Protein AF-A0A3D5EAY2-F1 (afdb_monomer_lite)

Radius of gyration: 16.44 Å; chains: 1; bounding box: 49×30×40 Å

pLDDT: mean 95.98, std 6.22, range [55.5, 98.88]

Structure (mmCIF, N/CA/C/O backbone):
data_AF-A0A3D5EAY2-F1
#
_entry.id   AF-A0A3D5EAY2-F1
#
loop_
_atom_site.group_PDB
_atom_site.id
_atom_site.type_symbol
_atom_site.label_atom_id
_atom_site.label_alt_id
_atom_site.label_comp_id
_atom_site.label_asym_id
_atom_site.label_entity_id
_atom_site.label_seq_id
_atom_site.pdbx_PDB_ins_code
_atom_site.Cartn_x
_atom_site.Cartn_y
_atom_site.Cartn_z
_atom_site.occupancy
_atom_site.B_iso_or_equiv
_atom_site.auth_seq_id
_atom_site.auth_comp_id
_atom_site.auth_asym_id
_atom_site.auth_atom_id
_atom_site.pdbx_PDB_model_num
ATOM 1 N N . GLU A 1 1 ? -7.275 -1.407 -10.654 1.00 82.56 1 GLU A N 1
ATOM 2 C CA . GLU A 1 1 ? -5.828 -1.161 -10.443 1.00 82.56 1 GLU A CA 1
ATOM 3 C C . GLU A 1 1 ? -5.553 -0.901 -8.971 1.00 82.56 1 GLU A C 1
ATOM 5 O O . GLU A 1 1 ? -6.445 -0.393 -8.317 1.00 82.56 1 GLU A O 1
ATOM 10 N N . ALA A 1 2 ? -4.385 -1.267 -8.449 1.00 94.19 2 ALA A N 1
ATOM 11 C CA . ALA A 1 2 ? -3.915 -0.963 -7.093 1.00 94.19 2 ALA A CA 1
ATOM 12 C C . ALA A 1 2 ? -2.400 -0.723 -7.162 1.00 94.19 2 ALA A C 1
ATOM 14 O O . ALA A 1 2 ? -1.746 -1.216 -8.082 1.00 94.19 2 ALA A O 1
ATOM 15 N N . SER A 1 3 ? -1.844 0.042 -6.225 1.00 97.50 3 SER A N 1
ATOM 16 C CA . SER A 1 3 ? -0.416 0.370 -6.206 1.00 97.50 3 SER A CA 1
ATOM 17 C C . SER A 1 3 ? 0.293 -0.388 -5.091 1.00 97.50 3 SER A C 1
ATOM 19 O O . SER A 1 3 ? 0.010 -0.173 -3.911 1.00 97.50 3 SER A O 1
ATOM 21 N N . ILE A 1 4 ? 1.230 -1.257 -5.468 1.00 98.00 4 ILE A N 1
ATOM 22 C CA . ILE A 1 4 ? 2.085 -1.995 -4.536 1.00 98.00 4 ILE A CA 1
ATOM 23 C C . ILE A 1 4 ? 3.482 -1.390 -4.610 1.00 98.00 4 ILE A C 1
ATOM 25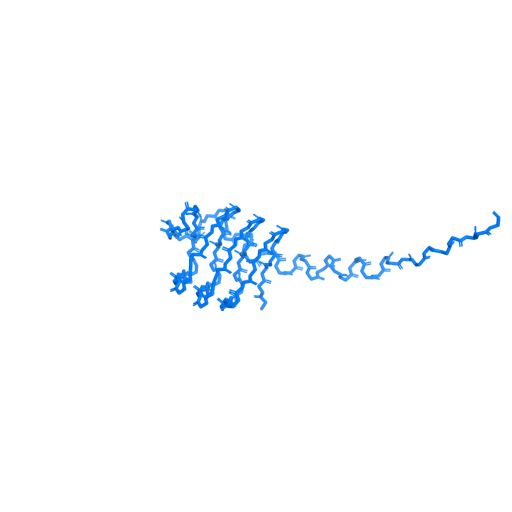 O O . ILE A 1 4 ? 4.131 -1.442 -5.654 1.00 98.00 4 ILE A O 1
ATOM 29 N N . ALA A 1 5 ? 3.909 -0.747 -3.529 1.00 97.62 5 ALA A N 1
ATOM 30 C CA . ALA A 1 5 ? 5.163 -0.014 -3.506 1.00 97.62 5 ALA A CA 1
ATOM 31 C C . ALA A 1 5 ? 6.355 -0.918 -3.134 1.00 97.62 5 ALA A C 1
ATOM 33 O O . ALA A 1 5 ? 6.223 -2.126 -2.931 1.00 97.62 5 ALA A O 1
ATOM 34 N N . HIS A 1 6 ? 7.549 -0.333 -3.069 1.00 98.25 6 HIS A N 1
ATOM 35 C CA . HIS A 1 6 ? 8.804 -1.077 -2.968 1.00 98.25 6 HIS A CA 1
ATOM 36 C C . HIS A 1 6 ? 8.860 -1.957 -1.718 1.00 98.25 6 HIS A C 1
ATOM 38 O O . HIS A 1 6 ? 8.566 -1.494 -0.615 1.00 98.25 6 HIS A O 1
ATOM 44 N N . ASN A 1 7 ? 9.302 -3.205 -1.881 1.00 98.38 7 ASN A N 1
ATOM 45 C CA . ASN A 1 7 ? 9.482 -4.179 -0.799 1.00 98.38 7 ASN A CA 1
ATOM 46 C C . ASN A 1 7 ? 8.220 -4.455 0.040 1.00 98.38 7 ASN A C 1
ATOM 48 O O . ASN A 1 7 ? 8.335 -4.926 1.169 1.00 98.38 7 ASN A O 1
ATOM 52 N N . ALA A 1 8 ? 7.026 -4.147 -0.470 1.00 98.50 8 ALA A N 1
ATOM 53 C CA . ALA A 1 8 ? 5.795 -4.570 0.179 1.00 98.50 8 ALA A CA 1
ATOM 54 C C . ALA A 1 8 ? 5.597 -6.087 0.022 1.00 98.50 8 ALA A C 1
ATOM 56 O O . ALA A 1 8 ? 5.907 -6.657 -1.026 1.00 98.50 8 ALA A O 1
ATOM 57 N N . VAL A 1 9 ? 5.055 -6.730 1.055 1.00 98.75 9 VAL A N 1
ATOM 58 C CA . VAL A 1 9 ? 4.722 -8.160 1.052 1.00 98.75 9 VAL A CA 1
ATOM 59 C C . VAL A 1 9 ? 3.214 -8.310 1.179 1.00 98.75 9 VAL A C 1
ATOM 61 O O . VAL A 1 9 ? 2.601 -7.753 2.087 1.00 98.75 9 VAL A O 1
ATOM 64 N N . ILE A 1 10 ? 2.6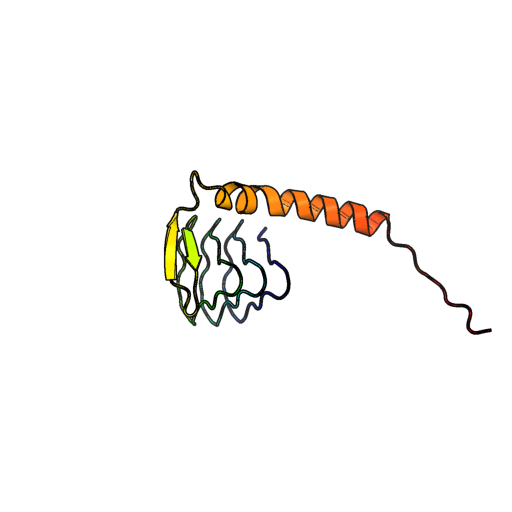19 -9.076 0.271 1.00 98.50 10 ILE A N 1
ATOM 65 C CA . ILE A 1 10 ? 1.193 -9.402 0.284 1.00 98.50 10 ILE A CA 1
ATOM 66 C C . ILE A 1 10 ? 1.091 -10.917 0.335 1.00 98.50 10 ILE A C 1
ATOM 68 O O . ILE A 1 10 ? 1.590 -11.599 -0.560 1.00 98.50 10 ILE A O 1
ATOM 72 N N . HIS A 1 11 ? 0.456 -11.434 1.378 1.00 98.50 11 HIS A N 1
ATOM 73 C CA . HIS A 1 11 ? 0.316 -12.862 1.607 1.00 98.50 11 HIS A CA 1
ATOM 74 C C . HIS A 1 11 ? -1.159 -13.192 1.838 1.00 98.50 11 HIS A C 1
ATOM 76 O O . HIS A 1 11 ? -1.719 -12.832 2.865 1.00 98.50 11 HIS A O 1
ATOM 82 N N . GLY A 1 12 ? -1.810 -13.824 0.856 1.00 97.88 12 GLY A N 1
ATOM 83 C CA . GLY A 1 12 ? -3.186 -14.318 1.004 1.00 97.88 12 GLY A CA 1
ATOM 84 C C . GLY A 1 12 ? -4.264 -13.251 1.254 1.00 97.88 12 GLY A C 1
ATOM 85 O O . GLY A 1 12 ? -5.277 -13.570 1.868 1.00 97.88 12 GLY A O 1
ATOM 86 N N . ALA A 1 13 ? -4.069 -12.002 0.816 1.00 98.50 13 ALA A N 1
ATOM 87 C CA . ALA A 1 13 ? -4.951 -10.873 1.135 1.00 98.50 13 ALA A CA 1
ATOM 88 C C . ALA A 1 13 ? -5.735 -10.329 -0.074 1.00 98.50 13 ALA A C 1
ATOM 90 O O . ALA A 1 13 ? -5.309 -10.446 -1.225 1.00 98.50 13 ALA A O 1
ATOM 91 N N . THR A 1 14 ? -6.865 -9.668 0.200 1.00 98.69 14 THR A N 1
ATOM 92 C CA . THR A 1 14 ? -7.673 -8.966 -0.809 1.00 98.69 14 THR A CA 1
ATOM 93 C C . THR A 1 14 ? -7.338 -7.480 -0.818 1.00 98.69 14 THR A C 1
ATOM 95 O O . THR A 1 14 ? -7.530 -6.783 0.179 1.00 98.69 14 THR A O 1
ATOM 98 N N . ILE A 1 15 ? -6.876 -6.977 -1.965 1.00 98.50 15 ILE A N 1
ATOM 99 C CA . ILE A 1 15 ? -6.528 -5.566 -2.157 1.00 98.50 15 ILE A CA 1
ATOM 100 C C . ILE A 1 15 ? -7.565 -4.903 -3.065 1.00 98.50 15 ILE A C 1
ATOM 102 O O . ILE A 1 15 ? -7.724 -5.273 -4.228 1.00 98.50 15 ILE A O 1
ATOM 106 N N . GLY A 1 16 ? -8.278 -3.923 -2.520 1.00 98.06 16 GLY A N 1
ATOM 107 C CA . GLY A 1 16 ? -9.318 -3.171 -3.207 1.00 98.06 16 GLY A CA 1
ATOM 108 C C . GLY A 1 16 ? -8.776 -2.274 -4.318 1.00 98.06 16 GLY A C 1
ATOM 109 O O . GLY A 1 16 ? -7.593 -1.926 -4.369 1.00 98.06 16 GLY A O 1
ATOM 110 N N . ALA A 1 17 ? -9.670 -1.865 -5.220 1.00 96.06 17 ALA A N 1
ATOM 111 C CA . ALA A 1 17 ? -9.317 -0.947 -6.295 1.00 96.06 17 ALA A CA 1
ATOM 112 C C . ALA A 1 17 ? -8.750 0.368 -5.733 1.00 96.06 17 ALA A C 1
ATOM 114 O O . ALA A 1 17 ? -9.157 0.847 -4.683 1.00 96.06 17 ALA A O 1
ATOM 115 N N . ARG A 1 18 ? -7.776 0.944 -6.428 1.00 94.94 18 ARG A N 1
ATOM 116 C CA . ARG A 1 18 ? -7.026 2.154 -6.081 1.00 94.94 18 ARG A CA 1
ATOM 117 C C . ARG A 1 18 ? -6.321 2.113 -4.722 1.00 94.94 18 ARG A C 1
ATOM 119 O O . ARG A 1 18 ? -5.734 3.112 -4.337 1.00 94.94 18 ARG A O 1
ATOM 126 N N . ALA A 1 19 ? -6.320 0.994 -3.997 1.00 98.12 19 ALA A N 1
ATOM 127 C CA . ALA A 1 19 ? -5.593 0.912 -2.740 1.00 98.12 19 ALA A CA 1
ATOM 128 C C . ALA A 1 19 ? -4.083 1.093 -2.964 1.00 98.12 19 ALA A C 1
ATOM 130 O O . ALA A 1 19 ? -3.533 0.691 -3.996 1.00 98.12 19 ALA A O 1
ATOM 131 N N . LEU A 1 20 ? -3.415 1.687 -1.977 1.00 98.44 20 LEU A N 1
ATOM 132 C CA . LEU A 1 20 ? -1.971 1.886 -1.958 1.00 98.44 20 LEU A CA 1
ATOM 133 C C . LEU A 1 20 ? -1.367 1.144 -0.765 1.00 98.44 20 LEU A C 1
ATOM 135 O O . LEU A 1 20 ? -1.623 1.477 0.392 1.00 98.44 20 LEU A O 1
ATOM 139 N N . ILE A 1 21 ? -0.526 0.155 -1.058 1.00 98.69 21 ILE A N 1
ATOM 140 C CA . ILE A 1 21 ? 0.312 -0.526 -0.070 1.00 98.69 21 ILE A CA 1
ATOM 141 C C . ILE A 1 21 ? 1.694 0.116 -0.137 1.00 98.69 21 ILE A C 1
ATOM 143 O O . ILE A 1 21 ? 2.427 -0.079 -1.107 1.00 98.69 21 ILE A O 1
ATOM 147 N N . ALA A 1 22 ? 2.018 0.957 0.846 1.00 98.44 22 ALA A N 1
ATOM 148 C CA . ALA A 1 22 ? 3.243 1.746 0.821 1.00 98.44 22 ALA A CA 1
ATOM 149 C C . ALA A 1 22 ? 4.496 0.905 1.124 1.00 98.44 22 ALA A C 1
ATOM 151 O O . ALA A 1 22 ? 4.426 -0.259 1.514 1.00 98.44 22 ALA A O 1
ATOM 152 N N . ASN A 1 23 ? 5.664 1.522 0.920 1.00 98.62 23 ASN A N 1
ATOM 153 C CA . ASN A 1 23 ? 6.956 0.837 0.932 1.00 98.62 23 ASN A CA 1
ATOM 154 C C . ASN A 1 23 ? 7.161 -0.001 2.203 1.00 98.62 23 ASN A C 1
ATOM 156 O O . ASN A 1 23 ? 6.956 0.490 3.315 1.00 98.62 23 ASN A O 1
ATOM 160 N N . GLY A 1 24 ? 7.603 -1.246 2.043 1.00 98.62 24 GLY A N 1
ATOM 161 C CA . GLY A 1 24 ? 7.924 -2.140 3.156 1.00 98.62 24 GLY A CA 1
ATOM 162 C C . GLY A 1 24 ? 6.732 -2.570 4.019 1.00 98.62 24 GLY A C 1
ATOM 163 O O . GLY A 1 24 ? 6.950 -3.163 5.072 1.00 98.62 24 GLY A O 1
ATOM 164 N N . ALA A 1 25 ? 5.492 -2.250 3.635 1.00 98.81 25 ALA A N 1
ATOM 165 C CA . ALA A 1 25 ? 4.315 -2.720 4.356 1.00 98.81 25 ALA A CA 1
ATOM 166 C C . ALA A 1 25 ? 4.067 -4.217 4.106 1.00 98.81 25 ALA A C 1
ATOM 168 O O . ALA A 1 25 ? 4.347 -4.738 3.027 1.00 98.81 25 ALA A O 1
ATOM 169 N N . GLN A 1 26 ? 3.517 -4.899 5.104 1.00 98.88 26 GLN A N 1
ATOM 170 C CA . GLN A 1 26 ? 3.190 -6.320 5.065 1.00 98.88 26 GLN A CA 1
ATOM 171 C C . GLN A 1 26 ? 1.690 -6.488 5.289 1.00 98.88 26 GLN A C 1
ATOM 173 O O . GLN A 1 26 ? 1.140 -5.922 6.234 1.00 98.88 26 GLN A O 1
ATOM 178 N N . VAL A 1 27 ? 1.030 -7.254 4.424 1.00 98.81 27 VAL A N 1
ATOM 179 C CA . VAL A 1 27 ? -0.398 -7.568 4.521 1.00 98.81 27 VAL A CA 1
ATOM 180 C C . VAL A 1 27 ? -0.560 -9.080 4.582 1.00 98.81 27 VAL A C 1
ATOM 182 O O . VAL A 1 27 ? -0.193 -9.768 3.629 1.00 98.81 27 VAL A O 1
ATOM 185 N N . LEU A 1 28 ? -1.045 -9.575 5.722 1.00 98.75 28 LEU A N 1
ATOM 186 C CA . LEU A 1 28 ? -1.108 -11.001 6.046 1.00 98.75 28 LEU A CA 1
ATOM 187 C C . LEU A 1 28 ? -2.470 -11.629 5.703 1.00 98.75 28 LEU A C 1
ATOM 189 O O . LEU A 1 28 ? -3.401 -10.945 5.275 1.00 98.75 28 LEU A O 1
ATOM 193 N N . ASP A 1 29 ? -2.554 -12.944 5.889 1.00 98.75 29 ASP A N 1
ATOM 194 C CA . ASP A 1 29 ? -3.607 -13.821 5.372 1.00 98.75 29 ASP A CA 1
ATOM 195 C C . ASP A 1 29 ? -5.030 -13.353 5.673 1.00 98.75 29 ASP A C 1
ATOM 197 O O . ASP A 1 29 ? -5.357 -12.974 6.793 1.00 98.75 29 ASP A O 1
ATOM 201 N N . GLY A 1 30 ? -5.893 -13.373 4.659 1.00 98.50 30 GLY A N 1
ATOM 202 C CA . GLY A 1 30 ? -7.309 -13.031 4.800 1.00 98.50 30 GLY A CA 1
ATOM 203 C C . GLY A 1 30 ? -7.592 -11.553 5.082 1.00 98.50 30 GLY A C 1
ATOM 204 O O . GLY A 1 30 ? -8.754 -11.156 5.141 1.00 98.50 30 GLY A O 1
ATOM 205 N N . ALA A 1 31 ? -6.571 -10.699 5.211 1.00 98.75 31 ALA A N 1
ATOM 206 C CA . ALA A 1 31 ? -6.791 -9.270 5.372 1.00 98.75 31 ALA A CA 1
ATOM 207 C C . ALA A 1 31 ? -7.479 -8.666 4.134 1.00 98.75 31 ALA A C 1
ATOM 209 O O . ALA A 1 31 ? -7.217 -9.046 2.987 1.00 98.75 31 ALA A O 1
ATOM 210 N N . VAL A 1 32 ? -8.339 -7.674 4.372 1.00 98.81 32 VAL A N 1
ATOM 211 C CA . VAL A 1 32 ? -9.067 -6.944 3.329 1.00 98.81 32 VAL A CA 1
ATOM 212 C C . VAL A 1 32 ? -8.702 -5.471 3.406 1.00 98.81 32 VAL A C 1
ATOM 214 O O . VAL A 1 32 ? -9.018 -4.786 4.378 1.00 98.81 32 VAL A O 1
ATOM 217 N N . VAL A 1 33 ? -8.060 -4.965 2.357 1.00 98.81 33 VAL A N 1
ATOM 218 C CA . VAL A 1 33 ? -7.756 -3.542 2.193 1.00 98.81 33 VAL A CA 1
ATOM 219 C C . VAL A 1 33 ? -8.800 -2.937 1.264 1.00 98.81 33 VAL A C 1
ATOM 221 O O . VAL A 1 33 ? -8.849 -3.279 0.088 1.00 98.81 33 VAL A O 1
ATOM 224 N N . GLY A 1 34 ? -9.660 -2.065 1.787 1.00 98.56 34 GLY A N 1
ATOM 225 C CA . GLY A 1 34 ? -10.774 -1.478 1.044 1.00 98.56 34 GLY A CA 1
ATOM 226 C C . GLY A 1 34 ? -10.354 -0.575 -0.120 1.00 98.56 34 GLY A C 1
ATOM 227 O O . GLY A 1 34 ? -9.196 -0.178 -0.256 1.00 98.56 34 GLY A O 1
ATOM 228 N N . GLU A 1 35 ? -11.326 -0.224 -0.964 1.00 98.06 35 GLU A N 1
ATOM 229 C CA . GLU A 1 35 ? -11.103 0.653 -2.118 1.00 98.06 35 GLU A CA 1
ATOM 230 C C . GLU A 1 35 ? -10.473 1.990 -1.701 1.00 98.06 35 GLU A C 1
ATOM 232 O O . GLU A 1 35 ? -10.931 2.643 -0.764 1.00 98.06 35 GLU A O 1
ATOM 237 N N . GLY A 1 36 ? -9.410 2.401 -2.392 1.00 97.50 36 GLY A N 1
ATOM 238 C CA . GLY A 1 36 ? -8.712 3.657 -2.137 1.00 97.50 36 GLY A CA 1
ATOM 239 C C . GLY A 1 36 ? -8.102 3.751 -0.738 1.00 97.50 36 GLY A C 1
ATOM 240 O O . GLY A 1 36 ? -7.763 4.845 -0.309 1.00 97.50 36 GLY A O 1
ATOM 241 N N . ALA A 1 37 ? -7.990 2.651 0.010 1.00 98.56 37 ALA A N 1
ATOM 242 C CA . ALA A 1 37 ? -7.336 2.664 1.310 1.00 98.56 37 ALA A CA 1
ATOM 243 C C . ALA A 1 37 ? -5.809 2.764 1.166 1.00 98.56 37 ALA A C 1
ATOM 245 O O . ALA A 1 37 ? -5.226 2.380 0.150 1.00 98.56 37 ALA A O 1
ATOM 246 N N . LEU A 1 38 ? -5.156 3.258 2.215 1.00 98.69 38 LEU A N 1
ATOM 247 C CA . LEU A 1 38 ? -3.706 3.396 2.292 1.00 98.69 38 LEU A CA 1
ATOM 248 C C . LEU A 1 38 ? -3.168 2.619 3.492 1.00 98.69 38 LEU A C 1
ATOM 250 O O . LEU A 1 38 ? -3.524 2.909 4.633 1.00 98.69 38 LEU A O 1
ATOM 254 N N . VAL A 1 39 ? -2.249 1.687 3.249 1.00 98.81 39 VAL A N 1
ATOM 255 C CA . VAL A 1 39 ? -1.413 1.088 4.297 1.00 98.81 39 VAL A CA 1
ATOM 256 C C . VAL A 1 39 ? -0.089 1.841 4.333 1.00 98.81 39 VAL A C 1
ATOM 258 O O . VAL A 1 39 ? 0.633 1.867 3.337 1.00 98.81 39 VAL A O 1
ATOM 261 N N . ALA A 1 40 ? 0.222 2.482 5.460 1.00 98.62 40 ALA A N 1
ATOM 262 C CA . ALA A 1 40 ? 1.428 3.290 5.618 1.00 98.62 40 ALA A CA 1
ATOM 263 C C . ALA A 1 40 ? 2.712 2.452 5.529 1.00 98.62 40 ALA A C 1
ATOM 265 O O . ALA A 1 40 ? 2.721 1.259 5.837 1.00 98.62 40 ALA A O 1
ATOM 266 N N . ALA A 1 41 ? 3.815 3.104 5.158 1.00 98.56 41 ALA A N 1
ATOM 267 C CA . ALA A 1 41 ? 5.104 2.444 4.988 1.00 98.56 41 ALA A CA 1
ATOM 268 C C . ALA A 1 41 ? 5.533 1.702 6.265 1.00 98.56 41 ALA A C 1
ATOM 270 O O . ALA A 1 41 ? 5.321 2.193 7.374 1.00 98.56 41 ALA A O 1
ATOM 271 N N . GLY A 1 42 ? 6.109 0.511 6.095 1.00 98.62 42 GLY A N 1
ATOM 272 C CA . GLY A 1 42 ? 6.580 -0.340 7.193 1.00 98.62 42 GLY A CA 1
ATOM 273 C C . GLY A 1 42 ? 5.492 -0.905 8.116 1.00 98.62 42 GLY A C 1
ATOM 274 O O . GLY A 1 42 ? 5.827 -1.485 9.146 1.00 98.62 42 GLY A O 1
ATOM 275 N N . SER A 1 43 ? 4.207 -0.733 7.791 1.00 98.88 43 SER A N 1
ATOM 276 C CA . SER A 1 43 ? 3.109 -1.238 8.627 1.00 98.88 43 SER A CA 1
ATOM 277 C C . SER A 1 43 ? 2.880 -2.734 8.424 1.00 98.88 43 SER A C 1
ATOM 279 O O . SER A 1 43 ? 3.064 -3.236 7.319 1.00 98.88 43 SER A O 1
ATOM 281 N N . VAL A 1 44 ? 2.410 -3.431 9.460 1.00 98.88 44 VAL A N 1
ATOM 282 C CA . VAL A 1 44 ? 2.050 -4.858 9.393 1.00 98.88 44 VAL A CA 1
ATOM 283 C C . VAL A 1 44 ? 0.561 -5.027 9.664 1.00 98.88 44 VAL A C 1
ATOM 285 O O . VAL A 1 44 ? 0.102 -4.865 10.795 1.00 98.88 44 VAL A O 1
ATOM 288 N N . VAL A 1 45 ? -0.199 -5.352 8.623 1.00 98.88 45 VAL A N 1
ATOM 289 C CA . VAL A 1 45 ? -1.623 -5.686 8.702 1.00 98.88 45 VAL A CA 1
ATOM 290 C C . VAL A 1 45 ? -1.740 -7.162 9.069 1.00 98.88 45 VAL A C 1
ATOM 292 O O . VAL A 1 45 ? -1.279 -8.023 8.323 1.00 98.88 45 VAL A O 1
ATOM 295 N N . LEU A 1 46 ? -2.314 -7.442 10.240 1.00 98.75 46 LEU A N 1
ATOM 296 C CA . LEU A 1 46 ? -2.466 -8.801 10.760 1.00 98.75 46 LEU A CA 1
ATOM 297 C C . LEU A 1 46 ? -3.514 -9.607 9.973 1.00 98.75 46 LEU A C 1
ATOM 299 O O . LEU A 1 46 ? -4.338 -9.001 9.279 1.00 98.75 46 LEU A O 1
ATOM 303 N N . PRO A 1 47 ? -3.525 -10.949 10.107 1.00 98.75 47 PRO A N 1
ATOM 304 C CA . PRO A 1 47 ? -4.515 -11.779 9.439 1.00 98.75 47 PRO A CA 1
ATOM 305 C C . PRO A 1 47 ? -5.955 -11.350 9.729 1.00 98.75 47 PRO A C 1
ATOM 307 O O . PRO A 1 47 ? -6.240 -10.835 10.813 1.00 98.75 47 PRO A O 1
ATOM 310 N N . GLU A 1 48 ? -6.843 -11.542 8.753 1.00 98.56 48 GLU A N 1
ATOM 311 C CA . GLU A 1 48 ? -8.283 -11.225 8.815 1.00 98.56 48 GLU A CA 1
ATOM 312 C C . GLU A 1 48 ? -8.606 -9.746 9.133 1.00 98.56 48 GLU A C 1
ATOM 314 O O . GLU A 1 48 ? -9.754 -9.378 9.392 1.00 98.56 48 GLU A O 1
ATOM 319 N N . THR A 1 49 ? -7.605 -8.854 9.121 1.00 98.69 49 THR A N 1
ATOM 320 C CA . THR A 1 49 ? -7.817 -7.433 9.421 1.00 98.69 49 THR A CA 1
ATOM 321 C C . THR A 1 49 ? -8.537 -6.752 8.262 1.00 98.69 49 THR A C 1
ATOM 323 O O . THR A 1 49 ? -8.096 -6.816 7.115 1.00 98.69 49 THR A O 1
ATOM 326 N N . ILE A 1 50 ? -9.607 -6.019 8.574 1.00 98.75 50 ILE A N 1
ATOM 327 C CA . ILE A 1 50 ? -10.354 -5.221 7.598 1.00 98.75 50 ILE A CA 1
ATOM 328 C C . ILE A 1 50 ? -9.955 -3.750 7.735 1.00 98.75 50 ILE A C 1
ATOM 330 O O . ILE A 1 50 ? -10.194 -3.115 8.763 1.00 98.75 50 ILE A O 1
ATOM 334 N N . ILE A 1 51 ? -9.384 -3.191 6.671 1.00 98.81 51 ILE A N 1
ATOM 335 C CA . ILE A 1 51 ? -9.127 -1.757 6.531 1.00 98.81 51 ILE A CA 1
ATOM 336 C C . ILE A 1 51 ? -10.232 -1.176 5.641 1.00 98.81 51 ILE A C 1
ATOM 338 O O . ILE A 1 51 ? -10.315 -1.551 4.471 1.00 98.81 51 ILE A O 1
ATOM 342 N N . PRO A 1 52 ? -11.086 -0.268 6.150 1.00 98.75 52 PRO A N 1
ATOM 343 C CA . PRO A 1 52 ? -12.188 0.279 5.364 1.00 98.75 52 PRO A CA 1
ATOM 344 C C . PRO A 1 52 ? -11.716 1.104 4.161 1.00 98.75 52 PRO A C 1
ATOM 346 O O . PRO A 1 52 ? -10.598 1.623 4.136 1.00 98.75 52 PRO A O 1
ATOM 349 N N . ALA A 1 53 ? -12.604 1.267 3.180 1.00 98.56 53 ALA A N 1
ATOM 350 C CA . ALA A 1 53 ? -12.354 2.089 2.000 1.00 98.56 53 ALA A CA 1
ATOM 351 C C . ALA A 1 53 ? -11.991 3.539 2.373 1.00 98.56 53 ALA A C 1
ATOM 353 O O . ALA A 1 53 ? -12.557 4.112 3.305 1.00 98.56 53 ALA A O 1
ATOM 354 N N . GLY A 1 54 ? -11.037 4.128 1.649 1.00 98.25 54 GLY A N 1
ATOM 355 C CA . GLY A 1 54 ? -10.588 5.508 1.853 1.00 98.25 54 GLY A CA 1
ATOM 356 C C . GLY A 1 54 ? -9.926 5.782 3.209 1.00 98.25 54 GLY A C 1
ATOM 357 O O . GLY A 1 54 ? -9.779 6.944 3.593 1.00 98.25 54 GLY A O 1
ATOM 358 N N . MET A 1 55 ? -9.533 4.748 3.959 1.00 98.69 55 MET A N 1
ATOM 359 C CA . MET A 1 55 ? -8.886 4.907 5.262 1.00 98.69 55 MET A CA 1
ATOM 360 C C . MET A 1 55 ? -7.377 4.682 5.190 1.00 98.69 55 MET A C 1
ATOM 362 O O . MET A 1 55 ? -6.877 3.838 4.450 1.00 98.69 55 MET A O 1
ATOM 366 N N . LEU A 1 56 ? -6.655 5.423 6.026 1.00 98.69 56 LEU A N 1
ATOM 367 C CA . LEU A 1 56 ? -5.254 5.199 6.346 1.00 98.69 56 LEU A CA 1
ATOM 368 C C . LEU A 1 56 ? -5.143 4.218 7.517 1.00 98.69 56 LEU A C 1
ATOM 370 O O . LEU A 1 56 ? -5.645 4.506 8.607 1.00 98.69 56 LEU A O 1
ATOM 374 N N . ALA A 1 57 ? -4.416 3.121 7.324 1.00 98.75 57 ALA A N 1
ATOM 375 C CA . ALA A 1 57 ? -3.955 2.233 8.386 1.00 98.75 57 ALA A CA 1
ATOM 376 C C . ALA A 1 57 ? -2.436 2.347 8.567 1.00 98.75 57 ALA A C 1
ATOM 378 O O . ALA A 1 57 ? -1.695 2.435 7.587 1.00 98.75 57 ALA A O 1
ATOM 379 N N . ALA A 1 58 ? -1.964 2.360 9.815 1.00 98.69 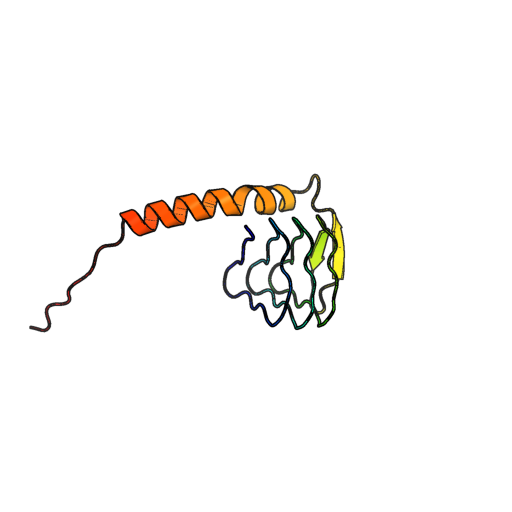58 ALA A N 1
ATOM 380 C CA . ALA A 1 58 ? -0.541 2.514 10.118 1.00 98.69 58 ALA A CA 1
ATOM 381 C C . ALA A 1 58 ? -0.118 1.792 11.404 1.00 98.69 58 ALA A C 1
ATOM 383 O O . ALA A 1 58 ? -0.886 1.751 12.372 1.00 98.69 58 ALA A O 1
ATOM 384 N N . GLY A 1 59 ? 1.125 1.304 11.424 1.00 98.56 59 GLY A N 1
ATOM 385 C CA . GLY A 1 59 ? 1.791 0.720 12.592 1.00 98.56 59 GLY A CA 1
ATOM 386 C C . GLY A 1 59 ? 2.059 -0.783 12.483 1.00 98.56 59 GLY A C 1
ATOM 387 O O . GLY A 1 59 ? 1.729 -1.419 11.484 1.00 98.56 59 GLY A O 1
ATOM 388 N N . THR A 1 60 ? 2.638 -1.340 13.546 1.00 98.12 60 THR A N 1
ATOM 389 C CA . THR A 1 60 ? 2.919 -2.774 13.708 1.00 98.12 60 THR A CA 1
ATOM 390 C C . THR A 1 60 ? 2.477 -3.187 15.118 1.00 98.12 60 THR A C 1
ATOM 392 O O . THR A 1 60 ? 3.237 -2.984 16.065 1.00 98.12 60 THR A O 1
ATOM 395 N N . PRO A 1 61 ? 1.241 -3.691 15.296 1.00 98.12 61 PRO A N 1
ATOM 396 C CA . PRO A 1 61 ? 0.248 -3.971 14.255 1.00 98.12 61 PRO A CA 1
ATOM 397 C C . PRO A 1 61 ? -0.393 -2.703 13.671 1.00 98.12 61 PRO A C 1
ATOM 399 O O . PRO A 1 61 ? -0.525 -1.677 14.346 1.00 98.12 61 PRO A O 1
ATOM 402 N N . ALA A 1 62 ? -0.802 -2.778 12.407 1.00 98.62 62 ALA A N 1
ATOM 403 C CA . ALA A 1 62 ? -1.448 -1.682 11.704 1.00 98.62 62 ALA A CA 1
ATOM 404 C C . ALA A 1 62 ? -2.848 -1.444 12.271 1.00 98.62 62 ALA A C 1
ATOM 406 O O . ALA A 1 62 ? -3.652 -2.365 12.394 1.00 98.62 62 ALA A O 1
ATOM 407 N N . GLN A 1 63 ? -3.155 -0.189 12.584 1.00 98.62 63 GLN A N 1
ATOM 408 C CA . GLN A 1 63 ? -4.481 0.224 13.032 1.00 98.62 63 GLN A CA 1
ATOM 409 C C . GLN A 1 63 ? -5.032 1.296 12.106 1.00 98.62 63 GLN A C 1
ATOM 411 O O . GLN A 1 63 ? -4.288 2.176 11.668 1.00 98.62 63 GLN A O 1
ATOM 416 N N . VAL A 1 64 ? -6.341 1.260 11.866 1.00 98.62 64 VAL A N 1
ATOM 417 C CA . VAL A 1 64 ? -7.059 2.320 11.154 1.00 98.62 64 VAL A CA 1
ATOM 418 C C . VAL A 1 64 ? -6.928 3.625 11.944 1.00 98.62 64 VAL A C 1
ATOM 420 O O . VAL A 1 64 ? -7.260 3.675 13.126 1.00 98.62 64 VAL A O 1
ATOM 423 N N . LYS A 1 65 ? -6.402 4.677 11.309 1.00 98.06 65 LYS A N 1
ATOM 424 C CA . LYS A 1 65 ? -6.122 5.967 11.956 1.00 98.06 65 LYS A CA 1
ATOM 425 C C . LYS A 1 65 ? -7.127 7.041 11.573 1.00 98.06 65 LYS A C 1
ATOM 427 O O . LYS A 1 65 ? -7.706 7.675 12.446 1.00 98.06 65 LYS A O 1
ATOM 432 N N . ARG A 1 66 ? -7.293 7.289 10.274 1.00 97.75 66 ARG A N 1
ATOM 433 C CA . ARG A 1 66 ? -8.116 8.393 9.760 1.00 97.75 66 ARG A CA 1
ATOM 434 C C . ARG A 1 66 ? -8.494 8.178 8.303 1.00 97.75 66 ARG A C 1
ATOM 436 O O . ARG A 1 66 ? -7.859 7.382 7.619 1.00 97.75 66 ARG A O 1
ATOM 443 N N . SER A 1 67 ? -9.468 8.948 7.832 1.00 98.25 67 SER A N 1
ATOM 444 C CA . SER A 1 67 ? -9.741 9.079 6.401 1.00 98.25 67 SER A CA 1
ATOM 445 C C . SER A 1 67 ? -8.545 9.701 5.672 1.00 98.25 67 SER A C 1
ATOM 447 O O . SER A 1 67 ? -7.812 10.527 6.239 1.00 98.25 67 SER A O 1
ATOM 449 N N . ILE A 1 68 ? -8.332 9.293 4.419 1.00 97.25 68 ILE A N 1
ATOM 450 C CA . ILE A 1 68 ? -7.378 9.953 3.522 1.00 97.25 68 ILE A CA 1
ATOM 451 C C . ILE A 1 68 ? -7.981 11.184 2.842 1.00 97.25 68 ILE A C 1
ATOM 453 O O . ILE A 1 68 ? -7.212 12.016 2.365 1.00 97.25 68 ILE A O 1
ATOM 457 N N . VAL A 1 69 ? -9.313 11.314 2.819 1.00 96.06 69 VAL A N 1
ATOM 458 C CA . VAL A 1 69 ? -10.022 12.396 2.121 1.00 96.06 69 VAL A CA 1
ATOM 459 C C . VAL A 1 69 ? -9.575 13.759 2.644 1.00 96.06 69 VAL A C 1
ATOM 461 O O . VAL A 1 69 ? -9.532 13.985 3.853 1.00 96.06 69 VAL A O 1
ATOM 464 N N . GLY A 1 70 ? -9.237 14.663 1.725 1.00 94.50 70 GLY A N 1
ATOM 465 C CA . GLY A 1 70 ? -8.754 16.006 2.043 1.00 94.50 70 GLY A CA 1
ATOM 466 C C . GLY A 1 70 ? -7.341 16.035 2.628 1.00 94.50 70 GLY A C 1
ATOM 467 O O . GLY A 1 70 ? -6.932 17.049 3.188 1.00 94.50 70 GLY A O 1
ATOM 468 N N . THR A 1 71 ? -6.590 14.933 2.536 1.00 96.00 71 THR A N 1
ATOM 469 C CA . THR A 1 71 ? -5.206 14.858 3.022 1.00 96.00 71 THR A CA 1
ATOM 470 C C . THR A 1 71 ? -4.241 14.581 1.872 1.00 96.00 71 THR A C 1
ATOM 472 O O . THR A 1 71 ? -4.652 13.968 0.888 1.00 96.00 71 THR A O 1
ATOM 475 N N . PRO A 1 72 ? -2.946 14.929 1.994 1.00 93.75 72 PRO A N 1
ATOM 476 C CA . PRO A 1 72 ? -1.962 14.668 0.935 1.00 93.75 72 PRO A CA 1
ATOM 477 C C . PRO A 1 72 ? -1.886 13.194 0.500 1.00 93.75 72 PRO A C 1
ATOM 479 O O . PRO A 1 72 ? -1.534 12.882 -0.631 1.00 93.75 72 PRO A O 1
ATOM 482 N N . SER A 1 73 ? -2.261 12.267 1.387 1.00 94.38 73 SER A N 1
ATOM 483 C CA . SER A 1 73 ? -2.335 10.836 1.085 1.00 94.38 73 SER A CA 1
ATOM 484 C C . SER A 1 73 ? -3.342 10.485 -0.016 1.00 94.38 73 SER A C 1
ATOM 486 O O . SER A 1 73 ? -3.145 9.486 -0.704 1.00 94.38 73 SER A O 1
ATOM 488 N N . GLN A 1 74 ? -4.400 11.286 -0.186 1.00 95.88 74 GLN A N 1
ATOM 489 C CA . GLN A 1 74 ? -5.391 11.096 -1.245 1.00 95.88 74 GLN A CA 1
ATOM 490 C C . GLN A 1 74 ? -4.761 11.255 -2.630 1.00 95.88 74 GLN A C 1
ATOM 492 O O . GLN A 1 74 ? -4.975 10.411 -3.496 1.00 95.88 74 GLN A O 1
ATOM 497 N N . GLU A 1 75 ? -3.912 12.268 -2.815 1.00 94.38 75 GLU A N 1
ATOM 498 C CA . GLU A 1 75 ? -3.246 12.508 -4.097 1.00 94.38 75 GLU A CA 1
ATOM 499 C C . GLU A 1 75 ? -2.358 11.331 -4.511 1.00 94.38 75 GLU A C 1
ATOM 501 O O . GLU A 1 75 ? -2.291 10.992 -5.690 1.00 94.38 75 GLU A O 1
ATOM 506 N N . TRP A 1 76 ? -1.682 10.678 -3.562 1.00 93.94 76 TRP A N 1
ATOM 507 C CA . TRP A 1 76 ? -0.854 9.508 -3.869 1.00 93.94 76 TRP A CA 1
ATOM 508 C C . TRP A 1 76 ? -1.694 8.316 -4.321 1.00 93.94 76 TRP A C 1
ATOM 510 O O . TRP A 1 76 ? -1.329 7.633 -5.275 1.00 93.94 76 TRP A O 1
ATOM 520 N N . VAL A 1 77 ? -2.816 8.076 -3.643 1.00 95.88 77 VAL A N 1
ATOM 521 C CA . VAL A 1 77 ? -3.766 7.006 -3.970 1.00 95.88 77 VAL A CA 1
ATOM 522 C C . VAL A 1 77 ? -4.372 7.209 -5.362 1.00 95.88 77 VAL A C 1
ATOM 524 O O . VAL A 1 77 ? -4.466 6.260 -6.136 1.00 95.88 77 VAL A O 1
ATOM 527 N N . GLU A 1 78 ? -4.733 8.444 -5.707 1.00 94.62 78 GLU A N 1
ATOM 528 C CA . GLU A 1 78 ? -5.388 8.763 -6.979 1.00 94.62 78 GLU A CA 1
ATOM 529 C C . GLU A 1 78 ? -4.415 8.817 -8.165 1.00 94.62 78 GLU A C 1
ATOM 531 O O . GLU A 1 78 ? -4.753 8.360 -9.255 1.00 94.62 78 GLU A O 1
ATOM 536 N N . ASN A 1 79 ? -3.200 9.339 -7.972 1.00 93.44 79 ASN A N 1
ATOM 537 C CA . ASN A 1 79 ? -2.295 9.625 -9.091 1.00 93.44 79 ASN A CA 1
ATOM 538 C C . ASN A 1 79 ? -1.274 8.518 -9.383 1.00 93.44 79 ASN A C 1
ATOM 540 O O . ASN A 1 79 ? -0.763 8.439 -10.507 1.00 93.44 79 ASN A O 1
ATOM 544 N N . ASN A 1 80 ? -0.940 7.667 -8.405 1.00 93.62 80 ASN A N 1
ATOM 545 C CA . ASN A 1 80 ? 0.077 6.630 -8.596 1.00 93.62 80 ASN A CA 1
ATOM 546 C C . ASN A 1 80 ? -0.232 5.661 -9.750 1.00 93.62 80 ASN A C 1
ATOM 548 O O . ASN A 1 80 ? 0.694 5.421 -10.531 1.00 93.62 80 ASN A O 1
ATOM 552 N N . PRO A 1 81 ? -1.464 5.137 -9.920 1.00 91.38 81 PRO A N 1
ATOM 553 C CA . PRO A 1 81 ? -1.752 4.181 -10.990 1.00 91.38 81 PRO A CA 1
ATOM 554 C C . PRO A 1 81 ? -1.423 4.731 -12.383 1.00 91.38 81 PRO A C 1
ATOM 556 O O . PRO A 1 81 ? -0.607 4.152 -13.103 1.00 91.38 81 PRO A O 1
ATOM 559 N N . THR A 1 82 ? -1.948 5.912 -12.721 1.00 92.38 82 THR A N 1
ATOM 560 C CA . THR A 1 82 ? -1.685 6.581 -14.005 1.00 92.38 82 THR A CA 1
ATOM 561 C C 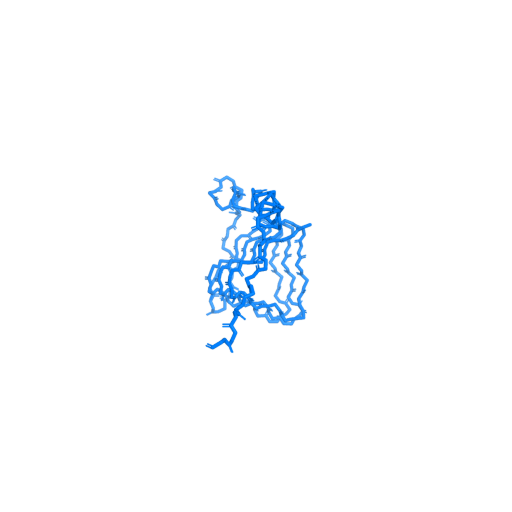. THR A 1 82 ? -0.202 6.892 -14.188 1.00 92.38 82 THR A C 1
ATOM 563 O O . THR A 1 82 ? 0.365 6.669 -15.261 1.00 92.38 82 THR A O 1
ATOM 566 N N . ARG A 1 83 ? 0.463 7.387 -13.134 1.00 94.19 83 ARG A N 1
ATOM 567 C CA . ARG A 1 83 ? 1.885 7.742 -13.196 1.00 94.19 83 ARG A CA 1
ATOM 568 C C . ARG A 1 83 ? 2.760 6.524 -13.484 1.00 94.19 83 ARG A C 1
ATOM 570 O O . ARG A 1 83 ? 3.657 6.621 -14.319 1.00 94.19 83 ARG A O 1
ATOM 577 N N . TYR A 1 84 ? 2.513 5.404 -12.810 1.00 94.75 84 TYR A N 1
ATOM 578 C CA . TYR A 1 84 ? 3.297 4.186 -13.003 1.00 94.75 84 TYR A CA 1
ATOM 579 C C . TYR A 1 84 ? 2.959 3.467 -14.306 1.00 94.75 84 TYR A C 1
ATOM 581 O O . TYR A 1 84 ? 3.871 2.928 -14.924 1.00 94.75 84 TYR A O 1
ATOM 589 N N . ALA A 1 85 ? 1.712 3.520 -14.780 1.00 94.44 85 ALA A N 1
ATOM 590 C CA . ALA A 1 85 ? 1.365 3.014 -16.106 1.00 94.44 85 ALA A CA 1
ATOM 591 C C . ALA A 1 85 ? 2.139 3.755 -17.213 1.00 94.44 85 ALA A C 1
ATOM 593 O O . ALA A 1 85 ? 2.731 3.120 -18.087 1.00 94.44 85 ALA A O 1
ATOM 594 N N . ARG A 1 86 ? 2.217 5.093 -17.134 1.00 96.31 86 ARG A N 1
ATOM 595 C CA . ARG A 1 86 ? 3.040 5.900 -18.051 1.00 96.31 86 ARG A CA 1
ATOM 596 C C . ARG A 1 86 ? 4.521 5.539 -17.942 1.00 96.31 86 ARG A C 1
ATOM 598 O O . ARG A 1 86 ? 5.166 5.313 -18.960 1.00 96.31 86 ARG A O 1
ATOM 605 N N . LEU A 1 87 ? 5.046 5.457 -16.719 1.00 96.81 87 LEU A N 1
ATOM 606 C CA . LEU A 1 87 ? 6.451 5.126 -16.487 1.00 96.81 87 LEU A CA 1
ATOM 607 C C . LEU A 1 87 ? 6.799 3.737 -17.046 1.00 96.81 87 LEU A C 1
ATOM 609 O O . LEU A 1 87 ? 7.825 3.577 -17.695 1.00 96.81 87 LEU A O 1
ATOM 613 N N . ALA A 1 88 ? 5.929 2.743 -16.863 1.00 97.12 88 ALA A N 1
ATOM 614 C CA . ALA A 1 88 ? 6.117 1.410 -17.426 1.00 97.12 88 ALA A CA 1
ATOM 615 C C . ALA A 1 88 ? 6.217 1.447 -18.960 1.00 97.12 88 ALA A C 1
ATOM 617 O O . ALA A 1 88 ? 7.108 0.815 -19.523 1.00 97.12 88 ALA A O 1
ATOM 618 N N . ALA A 1 89 ? 5.358 2.224 -19.629 1.00 97.38 89 ALA A N 1
ATOM 619 C CA . ALA A 1 89 ? 5.414 2.397 -21.080 1.00 97.38 89 ALA A CA 1
ATOM 620 C C . ALA A 1 89 ? 6.716 3.081 -21.538 1.00 97.38 89 ALA A C 1
ATOM 622 O O . ALA A 1 89 ? 7.347 2.625 -22.491 1.00 97.38 89 ALA A O 1
ATOM 623 N N . GLU A 1 90 ? 7.145 4.135 -20.839 1.00 97.81 90 GLU A N 1
ATOM 624 C CA . GLU A 1 90 ? 8.395 4.854 -21.129 1.00 97.81 90 GLU A CA 1
ATOM 625 C C . GLU A 1 90 ? 9.622 3.952 -20.974 1.00 97.81 90 GLU A C 1
ATOM 627 O O . GLU A 1 90 ? 10.484 3.914 -21.852 1.00 97.81 90 GLU A O 1
ATOM 632 N N . HIS A 1 91 ? 9.684 3.186 -19.884 1.00 97.44 91 HIS A N 1
ATOM 633 C CA . HIS A 1 91 ? 10.788 2.264 -19.644 1.00 97.44 91 HIS A CA 1
ATOM 634 C C . HIS A 1 91 ? 10.794 1.114 -20.645 1.00 97.44 91 HIS A C 1
ATOM 636 O O . HIS A 1 91 ? 11.857 0.807 -21.172 1.00 97.44 91 HIS A O 1
ATOM 642 N N . LEU A 1 92 ? 9.635 0.526 -20.961 1.00 96.94 92 LEU A N 1
ATOM 643 C CA . LEU A 1 92 ? 9.524 -0.527 -21.970 1.00 96.94 92 LEU A CA 1
ATOM 644 C C . LEU A 1 92 ? 10.043 -0.056 -23.336 1.00 96.94 92 LEU A C 1
ATOM 646 O O . LEU A 1 92 ? 10.811 -0.773 -23.971 1.00 96.94 92 LEU A O 1
ATOM 650 N N . ALA A 1 93 ? 9.679 1.158 -23.760 1.00 97.19 93 ALA A N 1
ATOM 651 C CA . ALA A 1 93 ? 10.162 1.747 -25.010 1.00 97.19 93 ALA A CA 1
ATOM 652 C C . ALA A 1 93 ? 11.675 2.044 -24.997 1.00 97.19 93 ALA A C 1
ATOM 654 O O . ALA A 1 93 ? 12.311 2.074 -26.049 1.00 97.19 93 ALA A O 1
ATOM 655 N N . GLY A 1 94 ? 12.247 2.283 -23.814 1.00 95.81 94 GLY A N 1
ATOM 656 C CA . GLY A 1 94 ? 13.663 2.591 -23.625 1.00 95.81 94 G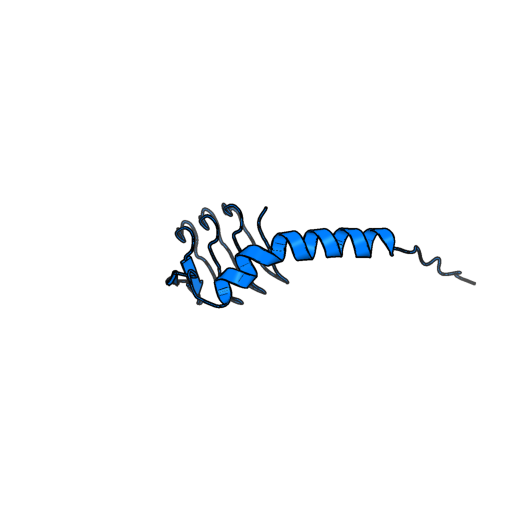LY A CA 1
ATOM 657 C C . GLY A 1 94 ? 14.573 1.383 -23.378 1.00 95.81 94 GLY A C 1
ATOM 658 O O . GLY A 1 94 ? 15.790 1.572 -23.314 1.00 95.81 94 GLY A O 1
ATOM 659 N N . LEU A 1 95 ? 14.030 0.168 -23.220 1.00 95.81 95 LEU A N 1
ATOM 660 C CA . LEU A 1 95 ? 14.830 -1.034 -22.974 1.00 95.81 95 LEU A CA 1
ATOM 661 C C . LEU A 1 95 ? 15.760 -1.321 -24.159 1.00 95.81 95 LEU A C 1
ATOM 663 O O . LEU A 1 95 ? 15.336 -1.376 -25.312 1.00 95.81 95 LEU A O 1
ATOM 667 N N . LYS A 1 96 ? 17.041 -1.535 -23.857 1.00 94.06 96 LYS A N 1
ATOM 668 C CA . LYS A 1 96 ? 18.056 -1.962 -24.821 1.00 94.06 96 LYS A CA 1
ATOM 669 C C . LYS A 1 96 ? 18.762 -3.183 -24.266 1.00 94.06 96 LYS A C 1
ATOM 671 O O . LYS A 1 96 ? 19.246 -3.151 -23.136 1.00 94.06 96 LYS A O 1
ATOM 676 N N . GLU A 1 97 ? 18.816 -4.242 -25.061 1.00 92.06 97 GLU A N 1
ATOM 677 C CA . GLU A 1 97 ? 19.667 -5.382 -24.754 1.00 92.06 97 GLU A CA 1
ATOM 678 C C . GLU A 1 97 ? 21.130 -4.939 -24.822 1.00 92.06 97 GLU A C 1
ATOM 680 O O . GLU A 1 97 ? 21.555 -4.295 -25.784 1.00 92.06 97 GLU A O 1
ATOM 685 N N . ILE A 1 98 ? 21.889 -5.251 -23.776 1.00 91.62 98 ILE A N 1
ATOM 686 C CA . ILE A 1 98 ? 23.334 -5.049 -23.763 1.00 91.62 98 ILE A CA 1
ATOM 687 C C . ILE A 1 98 ? 23.961 -6.415 -24.001 1.00 91.62 98 ILE A C 1
ATOM 689 O O . ILE A 1 98 ? 23.872 -7.299 -23.151 1.00 91.62 98 ILE A O 1
ATOM 693 N N . VAL A 1 99 ? 24.597 -6.574 -25.158 1.00 88.00 99 VAL A N 1
ATOM 694 C CA . VAL A 1 99 ? 25.394 -7.760 -25.471 1.00 88.00 99 VAL A CA 1
ATOM 695 C C . VAL A 1 99 ? 26.805 -7.510 -24.945 1.00 88.00 99 VAL A C 1
ATOM 697 O O . VAL A 1 99 ? 27.490 -6.603 -25.416 1.00 88.00 99 VAL A O 1
ATOM 700 N N . HIS A 1 100 ? 27.226 -8.275 -23.937 1.00 80.50 100 HIS A N 1
ATOM 701 C CA . HIS A 1 100 ? 28.629 -8.308 -23.532 1.00 80.50 100 HIS A CA 1
ATOM 702 C C . HIS A 1 100 ? 29.398 -9.233 -24.474 1.00 80.50 100 HIS A C 1
ATOM 704 O O . HIS A 1 100 ? 29.068 -10.413 -24.592 1.00 80.50 100 HIS A O 1
ATOM 710 N N . ASP A 1 101 ? 30.419 -8.688 -25.131 1.00 76.75 101 ASP A N 1
ATOM 711 C CA . ASP A 1 101 ? 31.359 -9.464 -25.934 1.00 76.75 101 ASP A CA 1
ATOM 712 C C . ASP A 1 101 ? 32.398 -10.085 -24.984 1.00 76.75 101 ASP A C 1
ATOM 714 O O . ASP A 1 101 ? 33.162 -9.367 -24.339 1.00 76.75 101 ASP A O 1
ATOM 718 N N . ASN A 1 102 ? 32.377 -11.412 -24.826 1.00 65.00 102 ASN A N 1
ATOM 719 C CA . ASN A 1 102 ? 33.296 -12.158 -23.951 1.00 65.00 102 ASN A CA 1
ATOM 720 C C . ASN A 1 102 ? 34.628 -12.454 -24.673 1.00 65.00 102 ASN A C 1
ATOM 722 O O . ASN A 1 102 ? 35.040 -13.615 -24.748 1.00 65.00 102 ASN A O 1
ATOM 726 N N . ALA A 1 103 ? 35.251 -11.426 -25.255 1.00 55.50 103 ALA A N 1
ATOM 727 C CA . ALA A 1 103 ? 36.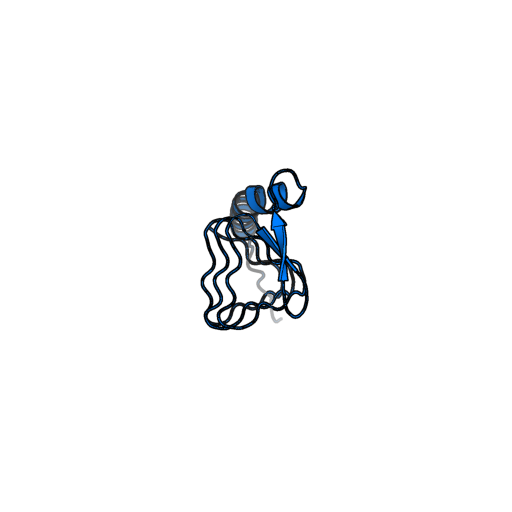566 -11.525 -25.894 1.00 55.50 103 ALA A CA 1
ATOM 728 C C . ALA A 1 103 ? 37.711 -11.405 -24.877 1.00 55.50 103 ALA A C 1
ATOM 730 O O . ALA A 1 103 ? 37.623 -10.533 -23.980 1.00 55.50 103 ALA A O 1
#

Foldseek 3Di:
DDAEEACEAEEQEAEEDLEYEYACEYAYHLEYAYALEYEDHNEYDDHVHYHYHQFYWYDDPTDTDGGCPPHPSSCCSPCVVVVVVVVVVVVVVVDDDDDDDPD

Secondary structure (DSSP, 8-state):
--EE-TT-EE-S-EE-TT-EE-TT-EE-TT-EE-TT-EEPTT-EEPTTPEEPTTEEEEETTEEEEEE-TTSHHHHHHHHHHHHHHHHHHHHHHH---------

Sequence (103 aa):
EASIAHNAVIHGATIGARALIANGAQVLDGAVVGEGALVAAGSVVLPETIIPAGMLAAGTPAQVKRSIVGTPSQEWVENNPTRYARLAAEHLAGLKEIVHDNA